Protein AF-A5V053-F1 (afdb_monomer_lite)

Foldseek 3Di:
DDDDDDDDDDDDDDDDDDDDDDPVPVVVVVVVVVVVVVLVVVLVLLLQLLVQVLVDAAADPPCLVVQVVVCCVVVQDPVPDDSVNVSVVVNCQSPPQQWWWKWFDDPNFTWIKTWDADPNFIKIWTAGSNNHTPHIGTDDPCVVVCPDPRIDTDGGNNVSND

Sequence (162 aa):
MIRCCIHRLCRISVLFCEPNVPEIVLAVGYGILKSEVFMNDMRSLVKRAIKSVQSGIRWRHDSAAQHLVKRKARRQLPANATLAAYEQIITTIVHDPQARVFVYWHDQRAYPTVVSVIGGEHWLVMLDESGSLESAFVIDRPERYLMRPQFQETGVLEEILR

Radius of gyration: 25.63 Å; chains: 1; bounding box: 70×39×76 Å

pLDDT: mean 83.93, std 22.9, range [30.47, 98.75]

Structure (mmCIF, N/CA/C/O backbone):
data_AF-A5V053-F1
#
_entry.id   AF-A5V053-F1
#
loop_
_atom_site.group_PDB
_atom_site.id
_atom_site.type_symbol
_atom_site.label_atom_id
_atom_site.label_alt_id
_atom_site.label_comp_id
_atom_site.label_asym_id
_atom_site.label_entity_id
_atom_site.label_seq_id
_atom_site.pdbx_PDB_ins_code
_atom_site.Cartn_x
_atom_site.Cartn_y
_atom_site.Cartn_z
_atom_site.occupancy
_atom_site.B_iso_or_equiv
_atom_site.auth_seq_id
_atom_site.auth_comp_id
_atom_site.auth_asym_id
_atom_site.auth_atom_id
_atom_site.pdbx_PDB_model_num
ATOM 1 N N . MET A 1 1 ? 57.819 -26.870 46.557 1.00 40.97 1 MET A N 1
ATOM 2 C CA . MET A 1 1 ? 56.852 -26.260 45.615 1.00 40.97 1 MET A CA 1
ATOM 3 C C . MET A 1 1 ? 55.469 -26.498 46.220 1.00 40.97 1 MET A C 1
ATOM 5 O O . MET A 1 1 ? 55.212 -27.633 46.580 1.00 40.97 1 MET A O 1
ATOM 9 N N . ILE A 1 2 ? 54.681 -25.497 46.638 1.00 33.28 2 ILE A N 1
ATOM 10 C CA . ILE A 1 2 ? 54.158 -24.331 45.886 1.00 33.28 2 ILE A CA 1
ATOM 11 C C . ILE A 1 2 ? 53.224 -24.851 44.772 1.00 33.28 2 ILE A C 1
ATOM 13 O O . ILE A 1 2 ? 53.730 -25.489 43.860 1.00 33.28 2 ILE A O 1
ATOM 17 N N . ARG A 1 3 ? 51.893 -24.648 44.805 1.00 30.47 3 ARG A N 1
ATOM 18 C CA . ARG A 1 3 ? 51.076 -23.729 45.639 1.00 30.47 3 ARG A CA 1
ATOM 19 C C . ARG A 1 3 ? 49.681 -24.302 45.963 1.00 30.47 3 ARG A C 1
ATOM 21 O O . ARG A 1 3 ? 49.148 -25.083 45.188 1.00 30.47 3 ARG A O 1
ATOM 28 N N . CYS A 1 4 ? 49.077 -23.839 47.060 1.00 35.06 4 CYS A N 1
ATOM 29 C CA . CYS A 1 4 ? 47.657 -24.012 47.394 1.00 35.06 4 CYS A CA 1
ATOM 30 C C . CYS A 1 4 ? 47.108 -22.694 47.985 1.00 35.06 4 CYS A C 1
ATOM 32 O O . CYS A 1 4 ? 47.826 -22.060 48.753 1.00 35.06 4 CYS A O 1
ATOM 34 N N . CYS A 1 5 ? 45.899 -22.293 47.565 1.00 33.78 5 CYS A N 1
ATOM 35 C CA . CYS A 1 5 ? 44.971 -21.239 48.047 1.00 33.78 5 CYS A CA 1
ATOM 36 C C . CYS A 1 5 ? 43.794 -21.253 47.035 1.00 33.78 5 CYS A C 1
ATOM 38 O O . CYS A 1 5 ? 44.079 -21.279 45.842 1.00 33.78 5 CYS A O 1
ATOM 40 N N . ILE A 1 6 ? 42.487 -21.334 47.330 1.00 40.12 6 ILE A N 1
ATOM 41 C CA . ILE A 1 6 ? 41.628 -21.046 48.505 1.00 40.12 6 ILE A CA 1
ATOM 42 C C . ILE A 1 6 ? 41.378 -19.540 48.767 1.00 40.12 6 ILE A C 1
ATOM 44 O O . ILE A 1 6 ? 42.328 -18.766 48.814 1.00 40.12 6 ILE A O 1
ATOM 48 N N . HIS A 1 7 ? 40.103 -19.202 49.068 1.00 36.84 7 HIS A N 1
ATOM 49 C CA . HIS A 1 7 ? 39.568 -17.953 49.671 1.00 36.84 7 HIS A CA 1
ATOM 50 C C . HIS A 1 7 ? 39.496 -16.696 48.766 1.00 36.84 7 HIS A C 1
ATOM 52 O O . HIS A 1 7 ? 40.341 -16.527 47.900 1.00 36.84 7 HIS A O 1
ATOM 58 N N . ARG A 1 8 ? 38.531 -15.754 48.878 1.00 39.41 8 ARG A N 1
ATOM 59 C CA . ARG A 1 8 ? 37.335 -15.469 49.745 1.00 39.41 8 ARG A CA 1
ATOM 60 C C . ARG A 1 8 ? 36.176 -14.977 48.824 1.00 39.41 8 ARG A C 1
ATOM 62 O O . ARG A 1 8 ? 36.499 -14.573 47.717 1.00 39.41 8 ARG A O 1
ATOM 69 N N . LEU A 1 9 ? 34.872 -14.852 49.136 1.00 41.66 9 LEU A N 1
ATOM 70 C CA . LEU A 1 9 ? 33.868 -15.244 50.173 1.00 41.66 9 LEU A CA 1
ATOM 71 C C . LEU A 1 9 ? 32.455 -15.010 49.503 1.00 41.66 9 LEU A C 1
ATOM 73 O O . LEU A 1 9 ? 32.437 -14.753 48.306 1.00 41.66 9 LEU A O 1
ATOM 77 N N . CYS A 1 10 ? 31.242 -15.069 50.088 1.00 30.98 10 CYS A N 1
ATOM 78 C CA . CYS A 1 10 ? 30.751 -15.211 51.471 1.00 30.98 10 CYS A CA 1
ATOM 79 C C . CYS A 1 10 ? 29.415 -15.995 51.545 1.00 30.98 10 CYS A C 1
ATOM 81 O O . CYS A 1 10 ? 28.744 -16.195 50.537 1.00 30.98 10 CYS A O 1
ATOM 83 N N . ARG A 1 11 ? 29.006 -16.393 52.759 1.00 39.00 11 ARG A N 1
ATOM 84 C CA . ARG A 1 11 ? 27.678 -16.959 53.073 1.00 39.00 11 ARG A CA 1
ATOM 85 C C . ARG A 1 11 ? 26.614 -15.856 53.199 1.00 39.00 11 ARG A C 1
ATOM 87 O O . ARG A 1 11 ? 26.932 -14.784 53.698 1.00 39.00 11 ARG A O 1
ATOM 94 N N . ILE A 1 12 ? 25.348 -16.212 52.978 1.00 39.66 12 ILE A N 1
ATOM 95 C CA . ILE A 1 12 ? 24.360 -16.374 54.066 1.00 39.66 12 ILE A CA 1
ATOM 96 C C . ILE A 1 12 ? 23.346 -17.438 53.628 1.00 39.66 12 ILE A C 1
ATOM 98 O O . ILE A 1 12 ? 22.865 -17.420 52.500 1.00 39.66 12 ILE A O 1
ATOM 102 N N . SER A 1 13 ? 23.046 -18.377 54.523 1.00 37.69 13 SER A N 1
ATOM 103 C CA . SER A 1 13 ? 21.944 -19.326 54.366 1.00 37.69 13 SER A CA 1
ATOM 104 C C . SER A 1 13 ? 20.833 -18.891 55.309 1.00 37.69 13 SER A C 1
ATOM 106 O O . SER A 1 13 ? 21.083 -18.759 56.506 1.00 37.69 13 SER A O 1
ATOM 108 N N . VAL A 1 14 ? 19.621 -18.708 54.793 1.00 39.31 14 VAL A N 1
ATOM 109 C CA . VAL A 1 14 ? 18.413 -18.631 55.619 1.00 39.31 14 VAL A CA 1
ATOM 110 C C . VAL A 1 14 ? 17.533 -19.803 55.222 1.00 39.31 14 VAL A C 1
ATOM 112 O O . VAL A 1 14 ? 16.914 -19.799 54.163 1.00 39.31 14 VAL A O 1
ATOM 115 N N . LEU A 1 15 ? 17.517 -20.826 56.074 1.00 41.16 15 LEU A N 1
ATOM 116 C CA . LEU A 1 15 ? 16.462 -21.829 56.063 1.00 41.16 15 LEU A CA 1
ATOM 117 C C . LEU A 1 15 ? 15.185 -21.146 56.551 1.00 41.16 15 LEU A C 1
ATOM 119 O O . LEU A 1 15 ? 15.121 -20.719 57.702 1.00 41.16 15 LEU A O 1
ATOM 123 N N . PHE A 1 16 ? 14.179 -21.074 55.690 1.00 35.19 16 PHE A N 1
ATOM 124 C CA . PHE A 1 16 ? 12.788 -20.946 56.104 1.00 35.19 16 PHE A CA 1
ATOM 125 C C . PHE A 1 16 ? 11.982 -22.035 55.403 1.00 35.19 16 PHE A C 1
ATOM 127 O O . PHE A 1 16 ? 12.317 -22.437 54.289 1.00 35.19 16 PHE A O 1
ATOM 134 N N . CYS A 1 17 ? 10.992 -22.575 56.108 1.00 31.34 17 CYS A N 1
ATOM 135 C CA . CYS A 1 17 ? 10.284 -23.773 55.678 1.00 31.34 17 CYS A CA 1
ATOM 136 C C . CYS A 1 17 ? 9.481 -23.541 54.394 1.00 31.34 17 CYS A C 1
ATOM 138 O O . CYS A 1 17 ? 8.927 -22.463 54.178 1.00 31.34 17 CYS A O 1
ATOM 140 N N . GLU A 1 18 ? 9.346 -24.601 53.600 1.00 44.94 18 GLU A N 1
ATOM 141 C CA . GLU A 1 18 ? 8.300 -24.691 52.584 1.00 44.94 18 GLU A CA 1
ATOM 142 C C . GLU A 1 18 ? 6.904 -24.509 53.222 1.00 44.94 18 GLU A C 1
ATOM 144 O O . GLU A 1 18 ? 6.707 -24.807 54.406 1.00 44.94 18 GLU A O 1
ATOM 149 N N . PRO A 1 19 ? 5.919 -24.052 52.433 1.00 45.78 19 PRO A N 1
ATOM 150 C CA . PRO A 1 19 ? 5.142 -25.051 51.703 1.00 45.78 19 PRO A CA 1
ATOM 151 C C . PRO A 1 19 ? 5.090 -24.802 50.190 1.00 45.78 19 PRO A C 1
ATOM 153 O O . PRO A 1 19 ? 4.474 -23.846 49.732 1.00 45.78 19 PRO A O 1
ATOM 156 N N . ASN A 1 20 ? 5.690 -25.726 49.434 1.00 52.94 20 ASN A N 1
ATOM 157 C CA . ASN A 1 20 ? 5.221 -26.262 48.152 1.00 52.94 20 ASN A CA 1
ATOM 158 C C . ASN A 1 20 ? 4.199 -25.394 47.375 1.00 52.94 20 ASN A C 1
ATOM 160 O O . ASN A 1 20 ? 2.995 -25.664 47.386 1.00 52.94 20 ASN A O 1
ATOM 164 N N . VAL A 1 21 ? 4.694 -24.371 46.669 1.00 50.72 21 VAL A N 1
ATOM 165 C CA . VAL A 1 21 ? 3.944 -23.643 45.632 1.00 50.72 21 VAL A CA 1
ATOM 166 C C . VAL A 1 21 ? 4.510 -24.060 44.270 1.00 50.72 21 VAL A C 1
ATOM 168 O O . VAL A 1 21 ? 5.719 -23.931 44.071 1.00 50.72 21 VAL A O 1
ATOM 171 N N . PRO A 1 22 ? 3.697 -24.550 43.315 1.00 41.69 22 PRO A N 1
ATOM 172 C CA . PRO A 1 22 ? 4.212 -25.029 42.037 1.00 41.69 22 PRO A CA 1
ATOM 173 C C . PRO A 1 22 ? 4.773 -23.880 41.185 1.00 41.69 22 PRO A C 1
ATOM 175 O O . PRO A 1 22 ? 4.051 -22.972 40.771 1.00 41.69 22 PRO A O 1
ATOM 178 N N . GLU A 1 23 ? 6.062 -23.979 40.855 1.00 42.78 23 GLU A N 1
ATOM 179 C CA . GLU A 1 23 ? 6.871 -22.981 40.125 1.00 42.78 23 GLU A CA 1
ATOM 180 C C . GLU A 1 23 ? 6.320 -22.618 38.721 1.00 42.78 23 GLU A C 1
ATOM 182 O O . GLU A 1 23 ? 6.652 -21.588 38.137 1.00 42.78 23 GLU A O 1
ATOM 187 N N . ILE A 1 24 ? 5.394 -23.434 38.208 1.00 44.03 24 ILE A N 1
ATOM 188 C CA . ILE A 1 24 ? 4.729 -23.313 36.903 1.00 44.03 24 ILE A CA 1
ATOM 189 C C . ILE A 1 24 ? 3.929 -22.002 36.752 1.00 44.03 24 ILE A C 1
ATOM 191 O O . ILE A 1 24 ? 3.843 -21.460 35.649 1.00 44.03 24 ILE A O 1
ATOM 195 N N . VAL A 1 25 ? 3.348 -21.461 37.832 1.00 40.78 25 VAL A N 1
ATOM 196 C CA . VAL A 1 25 ? 2.384 -20.340 37.740 1.00 40.78 25 VAL A CA 1
ATOM 197 C C . VAL A 1 25 ? 3.044 -19.017 37.315 1.00 40.78 25 VAL A C 1
ATOM 199 O O . VAL A 1 25 ? 2.441 -18.230 36.581 1.00 40.78 25 VAL A O 1
ATOM 202 N N . LEU A 1 26 ? 4.297 -18.773 37.714 1.00 41.06 26 LEU A N 1
ATOM 203 C CA . LEU A 1 26 ? 5.001 -17.514 37.426 1.00 41.06 26 LEU A CA 1
ATOM 204 C C . LEU A 1 26 ? 5.418 -17.376 35.953 1.00 41.06 26 LEU A C 1
ATOM 206 O O . LEU A 1 26 ? 5.351 -16.277 35.399 1.00 41.06 26 LEU A O 1
ATOM 210 N N . ALA A 1 27 ? 5.790 -18.477 35.295 1.00 40.59 27 ALA A N 1
ATOM 211 C CA . ALA A 1 27 ? 6.189 -18.463 33.887 1.00 40.59 27 ALA A CA 1
ATOM 212 C C . ALA A 1 27 ? 5.020 -18.095 32.952 1.00 40.59 27 ALA A C 1
ATOM 214 O O . ALA A 1 27 ? 5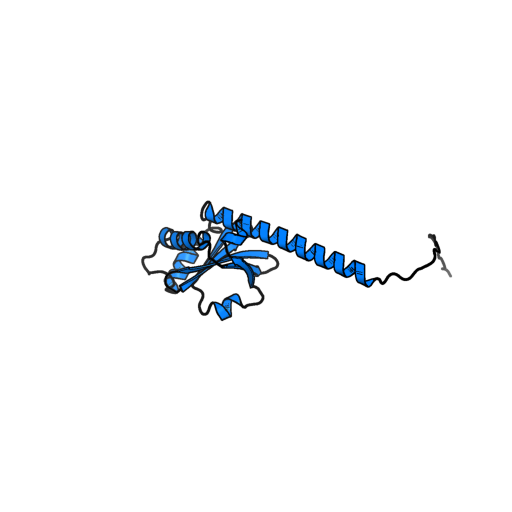.201 -17.338 31.996 1.00 40.59 27 ALA A O 1
ATOM 215 N N . VAL A 1 28 ? 3.811 -18.585 33.256 1.00 45.53 28 VAL A N 1
ATOM 216 C CA . VAL A 1 28 ? 2.601 -18.335 32.455 1.00 45.53 28 VAL A CA 1
ATOM 217 C C . VAL A 1 28 ? 2.222 -16.851 32.482 1.00 45.53 28 VAL A C 1
ATOM 219 O O . VAL A 1 28 ? 2.038 -16.249 31.424 1.00 45.53 28 VAL A O 1
ATOM 222 N N . GLY A 1 29 ? 2.190 -16.227 33.666 1.00 40.41 29 GLY A N 1
ATOM 223 C CA . GLY A 1 29 ? 1.889 -14.796 33.795 1.00 40.41 29 GLY A CA 1
ATOM 224 C C . GLY A 1 29 ? 2.897 -13.901 33.063 1.00 40.41 29 GLY A C 1
ATOM 225 O O . GLY A 1 29 ? 2.506 -12.988 32.335 1.00 40.41 29 GLY A O 1
ATOM 226 N N . TYR A 1 30 ? 4.197 -14.194 33.188 1.00 42.59 30 TYR A N 1
ATOM 227 C CA . TYR A 1 30 ? 5.255 -13.393 32.556 1.00 42.59 30 TYR A CA 1
ATOM 228 C C . TYR A 1 30 ? 5.304 -13.546 31.024 1.00 42.59 30 TYR A C 1
ATOM 230 O O . TYR A 1 30 ? 5.716 -12.618 30.324 1.00 42.59 30 TYR A O 1
ATOM 238 N N . GLY A 1 31 ? 4.878 -14.698 30.492 1.00 42.41 31 GLY A N 1
ATOM 239 C CA . GLY A 1 31 ? 4.728 -14.929 29.053 1.00 42.41 31 GLY A CA 1
ATOM 240 C C . GLY A 1 31 ? 3.531 -14.185 28.456 1.00 42.41 31 GLY A C 1
ATOM 241 O O . GLY A 1 31 ? 3.684 -13.475 27.460 1.00 42.41 31 GLY A O 1
ATOM 242 N N . ILE A 1 32 ? 2.358 -14.291 29.093 1.00 52.34 32 ILE A N 1
ATOM 243 C CA . ILE A 1 32 ? 1.119 -13.652 28.622 1.00 52.34 32 ILE A CA 1
ATOM 244 C C . ILE A 1 32 ? 1.273 -12.125 28.592 1.00 52.34 32 ILE A C 1
ATOM 246 O O . ILE A 1 32 ? 1.066 -11.521 27.538 1.00 52.34 32 ILE A O 1
ATOM 250 N N . LEU A 1 33 ? 1.737 -11.510 29.687 1.00 51.34 33 LEU A N 1
ATOM 251 C CA . LEU A 1 33 ? 1.913 -10.052 29.767 1.00 51.34 33 LEU A CA 1
ATOM 252 C C . LEU A 1 33 ? 2.876 -9.506 28.698 1.00 51.34 33 LEU A C 1
ATOM 254 O O . LEU A 1 33 ? 2.619 -8.450 28.122 1.00 51.34 33 LEU A O 1
ATOM 258 N N . LYS A 1 34 ? 3.954 -10.233 28.368 1.00 54.16 34 LYS A N 1
ATOM 259 C CA . LYS A 1 34 ? 4.851 -9.847 27.264 1.00 54.16 34 LYS A CA 1
ATOM 260 C C . LYS A 1 34 ? 4.161 -9.895 25.902 1.00 54.16 34 LYS A C 1
ATOM 262 O O . LYS A 1 34 ? 4.405 -9.013 25.084 1.00 54.16 34 LYS A O 1
ATOM 267 N N . SER A 1 35 ? 3.313 -10.897 25.660 1.00 61.97 35 SER A N 1
ATOM 268 C CA . SER A 1 35 ? 2.577 -11.014 24.396 1.00 61.97 35 SER A CA 1
ATOM 269 C C . SER A 1 35 ? 1.557 -9.883 24.213 1.00 61.97 35 SER A C 1
ATOM 271 O O . SER A 1 35 ? 1.472 -9.306 23.132 1.00 61.97 35 SER A O 1
ATOM 273 N N . GLU A 1 36 ? 0.853 -9.495 25.278 1.00 62.34 36 GLU A N 1
ATOM 274 C CA . GLU A 1 36 ? -0.174 -8.451 25.233 1.00 62.34 36 GLU A CA 1
ATOM 275 C C . GLU A 1 36 ? 0.426 -7.044 25.077 1.00 62.34 36 GLU A C 1
ATOM 277 O O . GLU A 1 36 ? -0.037 -6.265 24.243 1.00 62.34 36 GLU A O 1
ATOM 282 N N . VAL A 1 37 ? 1.505 -6.727 25.806 1.00 67.62 37 VAL A N 1
ATOM 283 C CA . VAL A 1 37 ? 2.228 -5.451 25.644 1.00 67.62 37 VAL A CA 1
ATOM 284 C C . VAL A 1 37 ? 2.793 -5.325 24.225 1.00 67.62 37 VAL A C 1
ATOM 286 O O . VAL A 1 37 ? 2.531 -4.327 23.556 1.00 67.62 37 VAL A O 1
ATOM 289 N N . PHE A 1 38 ? 3.464 -6.364 23.714 1.00 75.00 38 PHE A N 1
ATOM 290 C CA . PHE A 1 38 ? 4.012 -6.369 22.353 1.00 75.00 38 PHE A CA 1
ATOM 291 C C . PHE A 1 38 ? 2.929 -6.189 21.274 1.00 75.00 38 PHE A C 1
ATOM 293 O O . PHE A 1 38 ? 3.125 -5.445 20.313 1.00 75.00 38 PHE A O 1
ATOM 300 N N . MET A 1 39 ? 1.759 -6.817 21.439 1.00 73.25 39 MET A N 1
ATOM 301 C CA . MET A 1 39 ? 0.626 -6.644 20.521 1.00 73.25 39 MET A CA 1
ATOM 302 C C . MET A 1 39 ? 0.028 -5.229 20.576 1.00 73.25 39 MET A C 1
ATOM 304 O O . MET A 1 39 ? -0.355 -4.691 19.535 1.00 73.25 39 MET A O 1
ATOM 308 N N . ASN A 1 40 ? -0.014 -4.592 21.750 1.00 79.88 40 ASN A N 1
ATOM 309 C CA . ASN A 1 40 ? -0.472 -3.207 21.899 1.00 79.88 40 ASN A CA 1
ATOM 310 C C . ASN A 1 40 ? 0.519 -2.192 21.300 1.00 79.88 40 ASN A C 1
ATOM 312 O O . ASN A 1 40 ? 0.096 -1.257 20.608 1.00 79.88 40 ASN A O 1
ATOM 316 N N . ASP A 1 41 ? 1.825 -2.405 21.473 1.00 86.94 41 ASP A N 1
ATOM 317 C CA . ASP A 1 41 ? 2.871 -1.619 20.807 1.00 86.94 41 ASP A CA 1
ATOM 318 C C . ASP A 1 41 ? 2.791 -1.769 19.280 1.00 86.94 41 ASP A C 1
ATOM 320 O O . ASP A 1 41 ? 2.833 -0.772 18.550 1.00 86.94 41 ASP A O 1
ATOM 324 N N . MET A 1 42 ? 2.584 -2.996 18.789 1.00 90.50 42 MET A N 1
ATOM 325 C CA . MET A 1 42 ? 2.441 -3.289 17.362 1.00 90.50 42 MET A CA 1
ATOM 326 C C . MET A 1 42 ? 1.182 -2.655 16.757 1.00 90.50 42 MET A C 1
ATOM 328 O O . MET A 1 42 ? 1.267 -1.980 15.730 1.00 90.50 42 MET A O 1
ATOM 332 N N . ARG A 1 43 ? 0.018 -2.779 17.412 1.00 93.06 43 ARG A N 1
ATOM 333 C CA . ARG A 1 43 ? -1.219 -2.097 16.983 1.00 93.06 43 ARG A CA 1
ATOM 334 C C . ARG A 1 43 ? -1.020 -0.582 16.940 1.00 93.06 43 ARG A C 1
ATOM 336 O O . ARG A 1 43 ? -1.471 0.068 15.999 1.00 93.06 43 ARG A O 1
ATOM 343 N N . SER A 1 44 ? -0.294 -0.026 17.909 1.00 94.69 44 SER A N 1
ATOM 344 C CA . SER A 1 44 ? 0.037 1.401 17.959 1.00 94.69 44 SER A CA 1
ATOM 345 C C . SER A 1 44 ? 0.987 1.830 16.834 1.00 94.69 44 SER A C 1
ATOM 347 O O . SER A 1 44 ? 0.797 2.902 16.261 1.00 94.69 44 SER A O 1
ATOM 349 N N . LEU A 1 45 ? 1.975 1.005 16.473 1.00 95.31 45 LEU A N 1
ATOM 350 C CA . LEU A 1 45 ? 2.866 1.220 15.325 1.00 95.31 45 LEU A CA 1
ATOM 351 C C . LEU A 1 45 ? 2.074 1.226 14.013 1.00 95.31 45 LEU A C 1
ATOM 353 O O . LEU A 1 45 ? 2.120 2.215 13.279 1.00 95.31 45 LEU A O 1
ATOM 357 N N . VAL A 1 46 ? 1.284 0.180 13.762 1.00 97.50 46 VAL A N 1
ATOM 358 C CA . VAL A 1 46 ? 0.432 0.050 12.569 1.00 97.50 46 VAL A CA 1
ATOM 359 C C . VAL A 1 46 ? -0.529 1.241 12.451 1.00 97.50 46 VAL A C 1
ATOM 361 O O . VAL A 1 46 ? -0.600 1.879 11.400 1.00 97.50 46 VAL A O 1
ATOM 364 N N . LYS A 1 47 ? -1.204 1.617 13.546 1.00 97.69 47 LYS A N 1
ATOM 365 C CA . LYS A 1 47 ? -2.130 2.761 13.602 1.00 97.69 47 LYS A CA 1
ATOM 366 C C . LYS A 1 47 ? -1.443 4.102 13.302 1.00 97.69 47 LYS A C 1
ATOM 368 O O . LYS A 1 47 ? -2.050 4.949 12.648 1.00 97.69 47 LYS A O 1
ATOM 373 N N . ARG A 1 48 ? -0.187 4.305 13.730 1.00 97.75 48 ARG A N 1
ATOM 374 C CA . ARG A 1 48 ? 0.610 5.502 13.384 1.00 97.75 48 ARG A CA 1
ATOM 375 C C . ARG A 1 48 ? 1.019 5.514 11.910 1.00 97.75 48 ARG A C 1
ATOM 377 O O . ARG A 1 48 ? 0.807 6.525 11.247 1.00 97.75 48 ARG A O 1
ATOM 384 N N . ALA A 1 49 ? 1.560 4.409 11.396 1.00 98.31 49 ALA A N 1
ATOM 385 C CA . ALA A 1 49 ? 2.011 4.308 10.007 1.00 98.31 49 ALA A CA 1
ATOM 386 C C . ALA A 1 49 ? 0.856 4.541 9.015 1.00 98.31 49 ALA A C 1
ATOM 388 O O . ALA A 1 49 ? 0.980 5.346 8.092 1.00 98.31 49 ALA A O 1
ATOM 389 N N . ILE A 1 50 ? -0.302 3.917 9.265 1.00 98.44 50 ILE A N 1
ATOM 390 C CA . ILE A 1 50 ? -1.510 4.092 8.449 1.00 98.44 50 ILE A CA 1
ATOM 391 C C . ILE A 1 50 ? -2.007 5.544 8.500 1.00 98.44 50 ILE A C 1
ATOM 393 O O . ILE A 1 50 ? -2.203 6.150 7.448 1.00 98.44 50 ILE A O 1
ATOM 397 N N . LYS A 1 51 ? -2.136 6.154 9.690 1.00 98.31 51 LYS A N 1
ATOM 398 C CA . LYS A 1 51 ? -2.545 7.569 9.793 1.00 98.31 51 LYS A CA 1
ATOM 399 C C . LYS A 1 51 ? -1.551 8.518 9.115 1.00 98.31 51 LYS A C 1
ATOM 401 O O . LYS A 1 51 ? -1.971 9.531 8.560 1.00 98.31 51 LYS A O 1
ATOM 406 N N . SER A 1 52 ? -0.257 8.186 9.093 1.00 98.38 52 SER A N 1
ATOM 407 C CA . SER A 1 52 ? 0.724 8.986 8.358 1.00 98.38 52 SER A CA 1
ATOM 408 C C . SER A 1 52 ? 0.516 8.918 6.843 1.00 98.38 52 SER A C 1
ATOM 410 O O . SER A 1 52 ? 0.523 9.976 6.220 1.00 98.38 52 SER A O 1
ATOM 412 N N . VAL A 1 53 ? 0.310 7.740 6.238 1.00 98.25 53 VAL A N 1
ATOM 413 C CA . VAL A 1 53 ? 0.085 7.658 4.778 1.00 98.25 53 VAL A CA 1
ATOM 414 C C . VAL A 1 53 ? -1.283 8.223 4.371 1.00 98.25 53 VAL A C 1
ATOM 416 O O . VAL A 1 53 ? -1.391 8.843 3.317 1.00 98.25 53 VAL A O 1
ATOM 419 N N . GLN A 1 54 ? -2.301 8.105 5.234 1.00 98.44 54 GLN A N 1
ATOM 420 C CA . GLN A 1 54 ? -3.600 8.770 5.057 1.00 98.44 54 GLN A CA 1
ATOM 421 C C . GLN A 1 54 ? -3.465 10.300 5.008 1.00 98.44 54 GLN A C 1
ATOM 423 O O . GLN A 1 54 ? -4.114 10.947 4.191 1.00 98.44 54 GLN A O 1
ATOM 428 N N . SER A 1 55 ? -2.587 10.884 5.836 1.00 98.00 55 SER A N 1
ATOM 429 C CA . SER A 1 55 ? -2.325 12.334 5.830 1.00 98.00 55 SER A CA 1
ATOM 430 C C . SER A 1 55 ? -1.566 12.837 4.593 1.00 98.00 55 SER A C 1
ATOM 432 O O . SER A 1 55 ? -1.541 14.040 4.334 1.00 98.00 55 SER A O 1
ATOM 434 N N . GLY A 1 56 ? -0.950 11.934 3.826 1.00 97.25 56 GLY A N 1
ATOM 435 C CA . GLY A 1 56 ? -0.223 12.248 2.603 1.00 97.25 56 GLY A CA 1
ATOM 436 C C . GLY A 1 56 ? 0.733 11.126 2.208 1.00 97.25 56 GLY A C 1
ATOM 437 O O . GLY A 1 56 ? 1.520 10.638 3.023 1.00 97.25 56 GLY A O 1
ATOM 438 N N . ILE A 1 57 ? 0.702 10.735 0.934 1.00 97.25 57 ILE A N 1
ATOM 439 C CA . ILE A 1 57 ? 1.626 9.738 0.394 1.00 97.25 57 ILE A CA 1
ATOM 440 C C . ILE A 1 57 ? 3.061 10.278 0.412 1.00 97.25 57 ILE A C 1
ATOM 442 O O . ILE A 1 57 ? 3.362 11.341 -0.129 1.00 97.25 57 ILE A O 1
ATOM 446 N N . ARG A 1 58 ? 3.965 9.500 1.014 1.00 97.25 58 ARG A N 1
ATOM 447 C CA . ARG A 1 58 ? 5.414 9.720 0.987 1.00 97.25 58 ARG A CA 1
ATOM 448 C C . ARG A 1 58 ? 6.081 8.429 0.545 1.00 97.25 58 ARG A C 1
ATOM 450 O O . ARG A 1 58 ? 5.968 7.418 1.232 1.00 97.25 58 ARG A O 1
ATOM 457 N N . TRP A 1 59 ? 6.757 8.441 -0.596 1.00 97.44 59 TRP A N 1
ATOM 458 C CA . TRP A 1 59 ? 7.559 7.300 -1.033 1.00 97.44 59 TRP A CA 1
ATOM 459 C C . TRP A 1 59 ? 8.900 7.278 -0.319 1.00 97.44 59 TRP A C 1
ATOM 461 O O . TRP A 1 59 ? 9.522 8.323 -0.119 1.00 97.44 59 TRP A O 1
ATOM 471 N N . ARG A 1 60 ? 9.400 6.078 -0.019 1.00 94.56 60 ARG A N 1
ATOM 472 C CA . ARG A 1 60 ? 10.815 5.908 0.304 1.00 94.56 60 ARG A CA 1
ATOM 473 C C . ARG A 1 60 ? 11.667 6.394 -0.877 1.00 94.56 60 ARG A C 1
ATOM 475 O O . ARG A 1 60 ? 11.331 6.101 -2.026 1.00 94.56 60 ARG A O 1
ATOM 482 N N . HIS A 1 61 ? 12.735 7.134 -0.570 1.00 86.50 61 HIS A N 1
ATOM 483 C CA . HIS A 1 61 ? 13.656 7.831 -1.485 1.00 86.50 61 HIS A CA 1
ATOM 484 C C . HIS A 1 61 ? 13.655 7.306 -2.938 1.00 86.50 61 HIS A C 1
ATOM 486 O O . HIS A 1 61 ? 14.087 6.187 -3.208 1.00 86.50 61 HIS A O 1
ATOM 492 N N . ASP A 1 62 ? 13.110 8.120 -3.848 1.00 84.81 62 ASP A N 1
ATOM 493 C CA . ASP A 1 62 ? 13.042 7.962 -5.312 1.00 84.81 62 ASP A CA 1
ATOM 494 C C . ASP A 1 62 ? 12.424 6.654 -5.868 1.00 84.81 62 ASP A C 1
ATOM 496 O O . ASP A 1 62 ? 12.372 6.437 -7.083 1.00 84.81 62 ASP A O 1
ATOM 500 N N . SER A 1 63 ? 11.852 5.803 -5.009 1.00 94.81 63 SER A N 1
ATOM 501 C CA . SER A 1 63 ? 11.210 4.540 -5.409 1.00 94.81 63 SER A CA 1
ATOM 502 C C . SER A 1 63 ? 9.933 4.726 -6.241 1.00 94.81 63 SER A C 1
ATOM 504 O O . SER A 1 63 ? 9.591 3.844 -7.032 1.00 94.81 63 SER A O 1
ATOM 506 N N . ALA A 1 64 ? 9.257 5.876 -6.121 1.00 96.56 64 ALA A N 1
ATOM 507 C CA . ALA A 1 64 ? 7.971 6.185 -6.754 1.00 96.56 64 ALA A CA 1
ATOM 508 C C . ALA A 1 64 ? 7.952 5.887 -8.265 1.00 96.56 64 ALA A C 1
ATOM 510 O O . ALA A 1 64 ? 7.128 5.110 -8.760 1.00 96.56 64 ALA A O 1
ATOM 511 N N . ALA A 1 65 ? 8.911 6.461 -8.999 1.00 96.00 65 ALA A N 1
ATOM 512 C CA . ALA A 1 65 ? 9.028 6.301 -10.445 1.00 96.00 65 ALA A CA 1
ATOM 513 C C . ALA A 1 65 ? 9.404 4.861 -10.831 1.00 96.00 65 ALA A C 1
ATOM 515 O O . ALA A 1 65 ? 8.829 4.294 -11.763 1.00 96.00 65 ALA A O 1
ATOM 516 N N . GLN A 1 66 ? 10.316 4.238 -10.076 1.00 96.75 66 GLN A N 1
ATOM 517 C CA . GLN A 1 66 ? 10.724 2.847 -10.289 1.00 96.75 66 GLN A CA 1
ATOM 518 C C . GLN A 1 66 ? 9.537 1.891 -10.114 1.00 96.75 66 GLN A C 1
ATOM 520 O O . GLN A 1 66 ? 9.345 0.964 -10.904 1.00 96.75 66 GLN A O 1
ATOM 525 N N . HIS A 1 67 ? 8.701 2.135 -9.103 1.00 97.56 67 HIS A N 1
ATOM 526 C CA . HIS A 1 67 ? 7.513 1.340 -8.827 1.00 97.56 67 HIS A CA 1
ATOM 527 C C . HIS A 1 67 ? 6.437 1.554 -9.890 1.00 97.56 67 HIS A C 1
ATOM 529 O O . HIS A 1 67 ? 5.935 0.560 -10.413 1.00 97.56 67 HIS A O 1
ATOM 535 N N . LEU A 1 68 ? 6.160 2.794 -10.305 1.00 97.81 68 LEU A N 1
ATOM 536 C CA . LEU A 1 68 ? 5.254 3.083 -11.422 1.00 97.81 68 LEU A CA 1
ATOM 537 C C . LEU A 1 68 ? 5.665 2.327 -12.701 1.00 97.81 68 LEU A C 1
ATOM 539 O O . LEU A 1 68 ? 4.851 1.605 -13.279 1.00 97.81 68 LEU A O 1
ATOM 543 N N . VAL A 1 69 ? 6.937 2.419 -13.111 1.00 97.69 69 VAL A N 1
ATOM 544 C CA . VAL A 1 69 ? 7.470 1.692 -14.281 1.00 97.69 69 VAL A CA 1
ATOM 545 C C . VAL A 1 69 ? 7.301 0.177 -14.114 1.00 97.69 69 VAL A C 1
ATOM 547 O O . VAL A 1 69 ? 6.806 -0.494 -15.021 1.00 97.69 69 VAL A O 1
ATOM 550 N N . LYS A 1 70 ? 7.624 -0.366 -12.935 1.00 97.44 70 LYS A N 1
ATOM 551 C CA . LYS A 1 70 ? 7.497 -1.796 -12.602 1.00 97.44 70 LYS A CA 1
ATOM 552 C C . LYS A 1 70 ? 6.048 -2.299 -12.634 1.00 97.44 70 LYS A C 1
ATOM 554 O O . LYS A 1 70 ? 5.827 -3.428 -13.071 1.00 97.44 70 LYS A O 1
ATOM 559 N N . ARG A 1 71 ? 5.057 -1.494 -12.224 1.00 97.75 71 ARG A N 1
ATOM 560 C CA . ARG A 1 71 ? 3.627 -1.853 -12.336 1.00 97.75 71 ARG A CA 1
ATOM 561 C C . ARG A 1 71 ? 3.141 -1.831 -13.779 1.00 97.75 71 ARG A C 1
ATOM 563 O O . ARG A 1 71 ? 2.486 -2.782 -14.203 1.00 97.75 71 ARG A O 1
ATOM 570 N N . LYS A 1 72 ? 3.523 -0.810 -14.550 1.00 98.12 72 LYS A N 1
ATOM 571 C CA . LYS A 1 72 ? 3.176 -0.682 -15.975 1.00 98.12 72 LYS A CA 1
ATOM 572 C C . LYS A 1 72 ? 3.772 -1.827 -16.803 1.00 98.12 72 LYS A C 1
ATOM 574 O O . LYS A 1 72 ? 3.047 -2.487 -17.540 1.00 98.12 72 LYS A O 1
ATOM 579 N N . ALA A 1 73 ? 5.049 -2.158 -16.593 1.00 97.75 73 ALA A N 1
ATOM 580 C CA . ALA A 1 73 ? 5.710 -3.300 -17.236 1.00 97.75 73 ALA A CA 1
ATOM 581 C C . ALA A 1 73 ? 5.067 -4.658 -16.885 1.00 97.75 73 ALA A C 1
ATOM 583 O O . ALA A 1 73 ? 5.042 -5.567 -17.710 1.00 97.75 73 ALA A O 1
ATOM 584 N N . ARG A 1 74 ? 4.499 -4.795 -15.678 1.00 96.69 74 ARG A N 1
ATOM 585 C CA . ARG A 1 74 ? 3.743 -5.985 -15.246 1.00 96.69 74 ARG A CA 1
ATOM 586 C C . ARG A 1 74 ? 2.271 -5.984 -15.679 1.00 96.69 74 ARG A C 1
ATOM 588 O O . ARG A 1 74 ? 1.562 -6.923 -15.338 1.00 96.69 74 ARG A O 1
ATOM 595 N N . ARG A 1 75 ? 1.809 -4.961 -16.411 1.00 96.56 75 ARG A N 1
ATOM 596 C CA . ARG A 1 75 ? 0.395 -4.729 -16.776 1.00 96.56 75 ARG A CA 1
ATOM 597 C C . ARG A 1 75 ? -0.552 -4.580 -15.571 1.00 96.56 75 ARG A C 1
ATOM 599 O O . ARG A 1 75 ? -1.760 -4.668 -15.731 1.00 96.56 75 ARG A O 1
ATOM 606 N N . GLN A 1 76 ? -0.007 -4.286 -14.386 1.00 95.94 76 GLN A N 1
ATOM 607 C CA . GLN A 1 76 ? -0.770 -3.948 -13.172 1.00 95.94 76 GLN A CA 1
ATOM 608 C C . GLN A 1 76 ? -1.281 -2.494 -13.198 1.00 95.94 76 GLN A C 1
ATOM 610 O O . GLN A 1 76 ? -2.066 -2.097 -12.346 1.00 95.94 76 GLN A O 1
ATOM 615 N N . LEU A 1 77 ? -0.822 -1.695 -14.167 1.00 97.12 77 LEU A N 1
ATOM 616 C CA . LEU A 1 77 ? -1.337 -0.369 -14.506 1.00 97.12 77 LEU A CA 1
ATOM 617 C C . LEU A 1 77 ? -1.322 -0.182 -16.036 1.00 97.12 77 LEU A C 1
ATOM 619 O O . LEU A 1 77 ? -0.439 -0.742 -16.696 1.00 97.12 77 LEU A O 1
ATOM 623 N N . PRO A 1 78 ? -2.221 0.646 -16.604 1.00 96.69 78 PRO A N 1
ATOM 624 C CA . PRO A 1 78 ? -2.190 1.034 -18.015 1.00 96.69 78 PRO A CA 1
ATOM 625 C C . PRO A 1 78 ? -0.852 1.636 -18.476 1.00 96.69 78 PRO A C 1
ATOM 627 O O . PRO A 1 78 ? -0.164 2.333 -17.728 1.00 96.69 78 PRO A O 1
ATOM 630 N N . ALA A 1 79 ? -0.497 1.448 -19.751 1.00 97.12 79 ALA A N 1
ATOM 631 C CA . ALA A 1 79 ? 0.756 1.964 -20.322 1.00 97.12 79 ALA A CA 1
ATOM 632 C C . ALA A 1 79 ? 0.864 3.507 -20.296 1.00 97.12 79 ALA A C 1
ATOM 634 O O . ALA A 1 79 ? 1.966 4.053 -20.224 1.00 97.12 79 ALA A O 1
ATOM 635 N N . ASN A 1 80 ? -0.265 4.218 -20.262 1.00 97.62 80 ASN A N 1
ATOM 636 C CA . ASN A 1 80 ? -0.355 5.672 -20.099 1.00 97.62 80 ASN A CA 1
ATOM 637 C C . ASN A 1 80 ? -0.509 6.138 -18.633 1.00 97.62 80 ASN A C 1
ATOM 639 O O . ASN A 1 80 ? -0.571 7.340 -18.398 1.00 97.62 80 ASN A O 1
ATOM 643 N N . ALA A 1 81 ? -0.541 5.235 -17.642 1.00 97.94 81 ALA A N 1
ATOM 644 C CA . ALA A 1 81 ? -0.740 5.607 -16.238 1.00 97.94 81 ALA A CA 1
ATOM 645 C C . ALA A 1 81 ? 0.356 6.553 -15.710 1.00 97.94 81 ALA A C 1
ATOM 647 O O . ALA A 1 81 ? 1.547 6.369 -15.997 1.00 97.94 81 ALA A O 1
ATOM 648 N N . THR A 1 82 ? -0.063 7.543 -14.924 1.00 98.31 82 THR A N 1
ATOM 649 C CA . THR A 1 82 ? 0.780 8.553 -14.265 1.00 98.31 82 THR A CA 1
ATOM 650 C C . THR A 1 82 ? 1.045 8.172 -12.806 1.00 98.31 82 THR A C 1
ATOM 652 O O . THR A 1 82 ? 0.393 7.275 -12.267 1.00 98.31 82 THR A O 1
ATOM 655 N N . LEU A 1 83 ? 1.979 8.868 -12.145 1.00 97.94 83 LEU A N 1
ATOM 656 C CA . LEU A 1 83 ? 2.220 8.672 -10.712 1.00 97.94 83 LEU A CA 1
ATOM 657 C C . LEU A 1 83 ? 0.973 9.034 -9.886 1.00 97.94 83 LEU A C 1
ATOM 659 O O . LEU A 1 83 ? 0.512 8.201 -9.119 1.00 97.94 83 LEU A O 1
ATOM 663 N N . ALA A 1 84 ? 0.348 10.187 -10.147 1.00 98.19 84 ALA A N 1
ATOM 664 C CA . ALA A 1 84 ? -0.869 10.611 -9.450 1.00 98.19 84 ALA A CA 1
ATOM 665 C C . ALA A 1 84 ? -2.038 9.610 -9.586 1.00 98.19 84 ALA A C 1
ATOM 667 O O . ALA A 1 84 ? -2.761 9.373 -8.625 1.00 98.19 84 ALA A O 1
ATOM 668 N N . ALA A 1 85 ? -2.211 8.964 -10.748 1.00 97.75 85 ALA A N 1
ATOM 669 C CA . ALA A 1 85 ? -3.246 7.937 -10.925 1.00 97.75 85 ALA A CA 1
ATOM 670 C C . ALA A 1 85 ? -2.957 6.655 -10.115 1.00 97.75 85 ALA A C 1
ATOM 672 O O . ALA A 1 85 ? -3.875 6.012 -9.612 1.00 97.75 85 ALA A O 1
ATOM 673 N N . TYR A 1 86 ? -1.681 6.292 -9.967 1.00 98.06 86 TYR A N 1
ATOM 674 C CA . TYR A 1 86 ? -1.236 5.176 -9.127 1.00 98.06 86 TYR A CA 1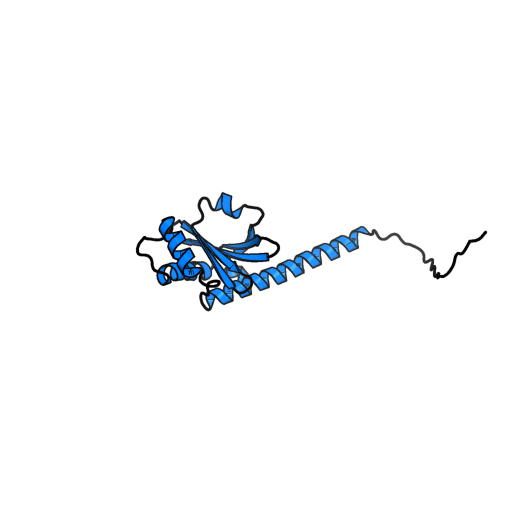
ATOM 675 C C . TYR A 1 86 ? -1.356 5.509 -7.630 1.00 98.06 86 TYR A C 1
ATOM 677 O O . TYR A 1 86 ? -1.837 4.693 -6.848 1.00 98.06 86 TYR A O 1
ATOM 685 N N . GLU A 1 87 ? -1.008 6.731 -7.236 1.00 98.38 87 GLU A N 1
ATOM 686 C CA . GLU A 1 87 ? -1.162 7.244 -5.871 1.00 98.38 87 GLU A CA 1
ATOM 687 C C . GLU A 1 87 ? -2.629 7.412 -5.466 1.00 98.38 87 GLU A C 1
ATOM 689 O O . GLU A 1 87 ? -2.964 7.193 -4.304 1.00 98.38 87 GLU A O 1
ATOM 694 N N . GLN A 1 88 ? -3.531 7.695 -6.411 1.00 98.25 88 GLN A N 1
ATOM 695 C CA . GLN A 1 88 ? -4.971 7.682 -6.153 1.00 98.25 88 GLN A CA 1
ATOM 696 C C . GLN A 1 88 ? -5.473 6.273 -5.796 1.00 98.25 88 GLN A C 1
ATOM 698 O O . GLN A 1 88 ? -6.266 6.137 -4.868 1.00 98.25 88 GLN A O 1
ATOM 703 N N . ILE A 1 89 ? -4.979 5.220 -6.463 1.00 98.19 89 ILE A N 1
ATOM 704 C CA . ILE A 1 89 ? -5.299 3.822 -6.115 1.00 98.19 89 ILE A CA 1
ATOM 705 C C . ILE A 1 89 ? -4.801 3.503 -4.697 1.00 98.19 89 ILE A C 1
ATOM 707 O O . ILE A 1 89 ? -5.547 2.951 -3.892 1.00 98.19 89 ILE A O 1
ATOM 711 N N . ILE A 1 90 ? -3.571 3.905 -4.361 1.00 98.56 90 ILE A N 1
ATOM 712 C CA . ILE A 1 90 ? -2.997 3.727 -3.016 1.00 98.56 90 ILE A CA 1
ATOM 713 C C . ILE A 1 90 ? -3.825 4.477 -1.966 1.00 98.56 90 ILE A C 1
ATOM 715 O O . ILE A 1 90 ? -4.183 3.891 -0.947 1.00 98.56 90 ILE A O 1
ATOM 719 N N . THR A 1 91 ? -4.188 5.732 -2.241 1.00 98.56 91 THR A N 1
ATOM 720 C CA . THR A 1 91 ? -5.061 6.559 -1.394 1.00 98.56 91 THR A CA 1
ATOM 721 C C . THR A 1 91 ? -6.404 5.877 -1.144 1.00 98.56 91 THR A C 1
ATOM 723 O O . THR A 1 91 ? -6.852 5.853 -0.002 1.00 98.56 91 THR A O 1
ATOM 726 N N . THR A 1 92 ? -7.025 5.279 -2.166 1.00 98.44 92 THR A N 1
ATOM 727 C CA . THR A 1 92 ? -8.273 4.516 -2.009 1.00 98.44 92 THR A CA 1
ATOM 728 C C . THR A 1 92 ? -8.085 3.295 -1.102 1.00 98.44 92 THR A C 1
ATOM 730 O O . THR A 1 92 ? -8.890 3.098 -0.199 1.00 98.44 92 THR A O 1
ATOM 733 N N . ILE A 1 93 ? -7.006 2.518 -1.266 1.00 98.56 93 ILE A N 1
ATOM 734 C CA . ILE A 1 93 ? -6.734 1.324 -0.440 1.00 98.56 93 ILE A CA 1
ATOM 735 C C . ILE A 1 93 ? -6.530 1.691 1.034 1.00 98.56 93 ILE A C 1
ATOM 737 O O . ILE A 1 93 ? -7.087 1.037 1.910 1.00 98.56 93 ILE A O 1
ATOM 741 N N . VAL A 1 94 ? -5.754 2.740 1.329 1.00 98.50 94 VAL A N 1
ATOM 742 C CA . VAL A 1 94 ? -5.453 3.134 2.721 1.00 98.50 94 VAL A CA 1
ATOM 743 C C . VAL A 1 94 ? -6.582 3.919 3.400 1.00 98.50 94 VAL A C 1
ATOM 745 O O . VAL A 1 94 ? -6.431 4.291 4.561 1.00 98.50 94 VAL A O 1
ATOM 748 N N . HIS A 1 95 ? -7.704 4.160 2.716 1.00 98.56 95 HIS A N 1
ATOM 749 C CA . HIS A 1 95 ? -8.919 4.765 3.282 1.00 98.56 95 HIS A CA 1
ATOM 750 C C . HIS A 1 95 ? -10.1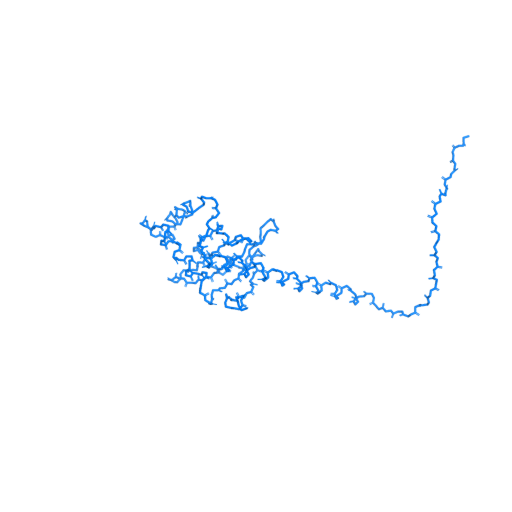54 3.848 3.230 1.00 98.56 95 HIS A C 1
ATOM 752 O O . HIS A 1 95 ? -11.190 4.221 3.776 1.00 98.56 95 HIS A O 1
ATOM 758 N N . ASP A 1 96 ? -10.070 2.665 2.615 1.00 98.50 96 ASP A N 1
ATOM 759 C CA . ASP A 1 96 ? -11.154 1.679 2.612 1.00 98.50 96 ASP A CA 1
ATOM 760 C C . ASP A 1 96 ? -11.324 1.063 4.019 1.00 98.50 96 ASP A C 1
ATOM 762 O O . ASP A 1 96 ? -10.446 0.320 4.464 1.00 98.50 96 ASP A O 1
ATOM 766 N N . PRO A 1 97 ? -12.437 1.319 4.739 1.00 97.88 97 PRO A N 1
ATOM 767 C CA . PRO A 1 97 ? -12.628 0.826 6.104 1.00 97.88 97 PRO A CA 1
ATOM 768 C C . PRO A 1 97 ? -12.673 -0.707 6.196 1.00 97.88 97 PRO A C 1
ATOM 770 O O . PRO A 1 97 ? -12.421 -1.251 7.272 1.00 97.88 97 PRO A O 1
ATOM 773 N N . GLN A 1 98 ? -12.977 -1.398 5.091 1.00 98.19 98 GLN A N 1
ATOM 774 C CA . GLN A 1 98 ? -13.029 -2.859 5.001 1.00 98.19 98 GLN A CA 1
ATOM 775 C C . GLN A 1 98 ? -11.700 -3.481 4.539 1.00 98.19 98 GLN A C 1
ATOM 777 O O . GLN A 1 98 ? -11.590 -4.707 4.471 1.00 98.19 98 GLN A O 1
ATOM 782 N N . ALA A 1 99 ? -10.674 -2.669 4.259 1.00 98.44 99 ALA A N 1
ATOM 783 C CA . ALA A 1 99 ? -9.357 -3.173 3.903 1.00 98.44 99 ALA A CA 1
ATOM 784 C C . ALA A 1 99 ? -8.765 -4.004 5.053 1.00 98.44 99 ALA A C 1
ATOM 786 O O . ALA A 1 99 ? -8.787 -3.603 6.219 1.00 98.44 99 ALA A O 1
ATOM 787 N N . ARG A 1 100 ? -8.207 -5.168 4.723 1.00 98.38 100 ARG A N 1
ATOM 788 C CA . ARG A 1 100 ? -7.578 -6.077 5.688 1.00 98.38 100 ARG A CA 1
ATOM 789 C C . ARG A 1 100 ? -6.171 -5.590 6.001 1.00 98.38 100 ARG A C 1
ATOM 791 O O . ARG A 1 100 ? -5.399 -5.290 5.087 1.00 98.38 100 ARG A O 1
ATOM 798 N N . VAL A 1 101 ? -5.835 -5.516 7.283 1.00 98.44 101 VAL A N 1
ATOM 799 C CA . VAL A 1 101 ? -4.542 -5.024 7.759 1.00 98.44 101 VAL A CA 1
ATOM 800 C C . VAL A 1 101 ? -3.691 -6.192 8.246 1.00 98.44 101 VAL A C 1
ATOM 802 O O . VAL A 1 101 ? -4.152 -7.087 8.953 1.00 98.44 101 VAL A O 1
ATOM 805 N N . PHE A 1 102 ? -2.424 -6.168 7.854 1.00 97.94 102 PHE A N 1
ATOM 806 C CA . PHE A 1 102 ? -1.406 -7.147 8.196 1.00 97.94 102 PHE A CA 1
ATOM 807 C C . PHE A 1 102 ? -0.141 -6.436 8.688 1.00 97.94 102 PHE A C 1
ATOM 809 O O . PHE A 1 102 ? 0.115 -5.276 8.360 1.00 97.94 102 PHE A O 1
ATOM 816 N N . VAL A 1 103 ? 0.707 -7.167 9.399 1.00 97.69 103 VAL A N 1
ATOM 817 C CA . VAL A 1 103 ? 2.136 -6.869 9.516 1.00 97.69 103 VAL A CA 1
ATOM 818 C C . VAL A 1 103 ? 2.884 -7.889 8.671 1.00 97.69 103 VAL A C 1
ATOM 820 O O . VAL A 1 103 ? 2.675 -9.094 8.819 1.00 97.69 103 VAL A O 1
ATOM 823 N N . TYR A 1 104 ? 3.742 -7.407 7.776 1.00 97.56 104 TYR A N 1
ATOM 824 C CA . TYR A 1 104 ? 4.735 -8.234 7.102 1.00 97.56 104 TYR A CA 1
ATOM 825 C C . TYR A 1 104 ? 6.067 -8.156 7.855 1.00 97.56 104 TYR A C 1
ATOM 827 O O . TYR A 1 104 ? 6.526 -7.066 8.192 1.00 97.56 104 TYR A O 1
ATOM 835 N N . TRP A 1 105 ? 6.686 -9.305 8.112 1.00 96.06 105 TRP A N 1
ATOM 836 C CA . TRP A 1 105 ? 7.934 -9.420 8.865 1.00 96.06 105 TRP A CA 1
ATOM 837 C C . TRP A 1 105 ? 9.119 -9.766 7.953 1.00 96.06 105 TRP A C 1
ATOM 839 O O . TRP A 1 105 ? 9.119 -10.802 7.283 1.00 96.06 105 TRP A O 1
ATOM 849 N N . HIS A 1 106 ? 10.158 -8.924 7.964 1.00 93.75 106 HIS A N 1
ATOM 850 C CA . HIS A 1 106 ? 11.414 -9.143 7.233 1.00 93.75 106 HIS A CA 1
ATOM 851 C C . HIS A 1 106 ? 12.594 -8.575 8.031 1.00 93.75 106 HIS A C 1
ATOM 853 O O . HIS A 1 106 ? 12.520 -7.445 8.501 1.00 93.75 106 HIS A O 1
ATOM 859 N N . ASP A 1 107 ? 13.671 -9.349 8.208 1.00 92.69 107 ASP A N 1
ATOM 860 C CA . ASP A 1 107 ? 14.876 -8.974 8.976 1.00 92.69 107 ASP A CA 1
ATOM 861 C C . ASP A 1 107 ? 14.581 -8.274 10.320 1.00 92.69 107 ASP A C 1
ATOM 863 O O . ASP A 1 107 ? 15.151 -7.234 10.645 1.00 92.69 107 ASP A O 1
ATOM 867 N N . GLN A 1 108 ? 13.654 -8.855 11.095 1.00 89.19 108 GLN A N 1
ATOM 868 C CA . GLN A 1 108 ? 13.162 -8.36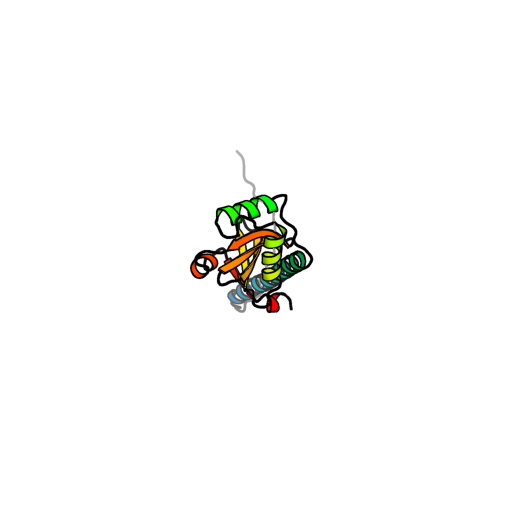2 12.396 1.00 89.19 108 GLN A CA 1
ATOM 869 C C . GLN A 1 108 ? 12.407 -7.014 12.369 1.00 89.19 108 GLN A C 1
ATOM 871 O O . GLN A 1 108 ? 12.021 -6.524 13.427 1.00 89.19 108 GLN A O 1
ATOM 876 N N . ARG A 1 109 ? 12.139 -6.437 11.191 1.00 93.88 109 ARG A N 1
ATOM 877 C CA . ARG A 1 109 ? 11.368 -5.193 11.018 1.00 93.88 109 ARG A CA 1
ATOM 878 C C . ARG A 1 109 ? 9.903 -5.471 10.712 1.00 93.88 109 ARG A C 1
ATOM 880 O O . ARG A 1 109 ? 9.586 -6.456 10.033 1.00 93.88 109 ARG A O 1
ATOM 887 N N . ALA A 1 110 ? 9.035 -4.575 11.174 1.00 95.69 110 ALA A N 1
ATOM 888 C CA . ALA A 1 110 ? 7.602 -4.631 10.925 1.00 95.69 110 ALA A CA 1
ATOM 889 C C . ALA A 1 110 ? 7.224 -3.732 9.740 1.00 95.69 110 ALA A C 1
ATOM 891 O O . ALA A 1 110 ? 7.538 -2.545 9.720 1.00 95.69 110 ALA A O 1
ATOM 892 N N . TYR A 1 111 ? 6.494 -4.284 8.773 1.00 97.94 111 TYR A N 1
ATOM 893 C CA . TYR A 1 111 ? 5.986 -3.552 7.615 1.00 97.94 111 TYR A CA 1
ATOM 894 C C . TYR A 1 111 ? 4.449 -3.547 7.631 1.00 97.94 111 TYR A C 1
ATOM 896 O O . TYR A 1 111 ? 3.824 -4.511 7.162 1.00 97.94 111 TYR A O 1
ATOM 904 N N . PRO A 1 112 ? 3.810 -2.500 8.196 1.00 98.38 112 PRO A N 1
ATOM 905 C CA . PRO A 1 112 ? 2.360 -2.333 8.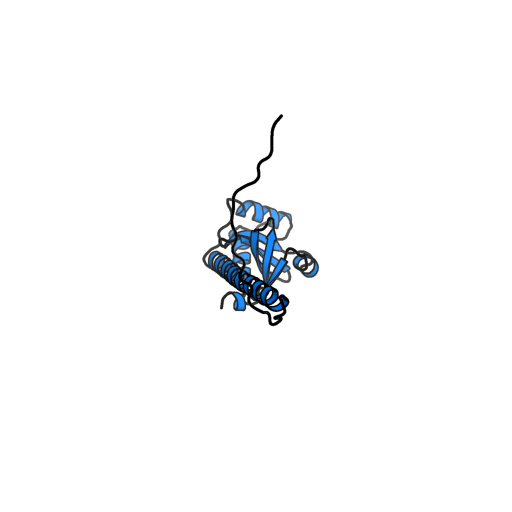167 1.00 98.38 112 PRO A CA 1
ATOM 906 C C . PRO A 1 112 ? 1.837 -2.406 6.733 1.00 98.38 112 PRO A C 1
ATOM 908 O O . PRO A 1 112 ? 2.292 -1.686 5.845 1.00 98.38 112 PRO A O 1
ATOM 911 N N . THR A 1 113 ? 0.899 -3.313 6.496 1.00 98.62 113 THR A N 1
ATOM 912 C CA . THR A 1 113 ? 0.453 -3.687 5.156 1.00 98.62 113 THR A CA 1
ATOM 913 C C . THR A 1 113 ? -1.070 -3.658 5.090 1.00 98.62 113 THR A C 1
ATOM 915 O O . THR A 1 113 ? -1.736 -4.271 5.916 1.00 98.62 113 THR A O 1
ATOM 918 N N . VAL A 1 114 ? -1.630 -2.960 4.104 1.00 98.69 114 VAL A N 1
ATOM 919 C CA . VAL A 1 114 ? -3.078 -2.810 3.892 1.00 98.69 114 VAL A CA 1
ATOM 920 C C . VAL A 1 114 ? -3.461 -3.484 2.576 1.00 98.69 114 VAL A C 1
ATOM 922 O O . VAL A 1 114 ? -2.787 -3.282 1.565 1.00 98.69 114 VAL A O 1
ATOM 925 N N . VAL A 1 115 ? -4.522 -4.292 2.581 1.00 98.56 115 VAL A N 1
ATOM 926 C CA . VAL A 1 115 ? -4.996 -5.052 1.414 1.00 98.56 115 VAL A CA 1
ATOM 927 C C . VAL A 1 115 ? -6.478 -4.779 1.159 1.00 98.56 115 VAL A C 1
ATOM 929 O O . VAL A 1 115 ? -7.306 -4.989 2.041 1.00 98.56 115 VAL A O 1
ATOM 932 N N . SER A 1 116 ? -6.817 -4.361 -0.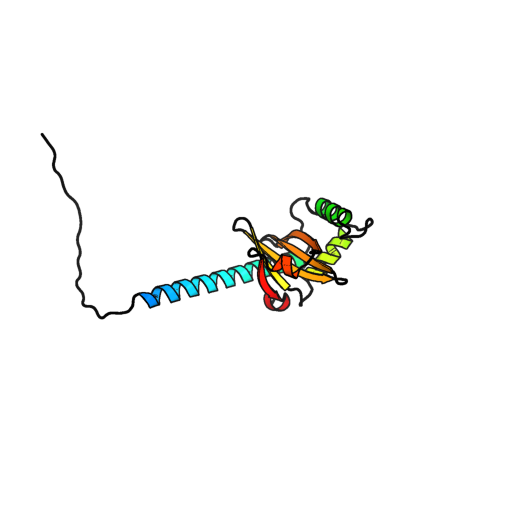060 1.00 98.38 116 SER A N 1
ATOM 933 C CA . SER A 1 116 ? -8.194 -4.095 -0.512 1.00 98.38 116 SER A CA 1
ATOM 934 C C . SER A 1 116 ? -8.412 -4.636 -1.934 1.00 98.38 116 SER A C 1
ATOM 936 O O . SER A 1 116 ? -7.457 -5.004 -2.624 1.00 98.38 116 SER A O 1
ATOM 938 N N . VAL A 1 117 ? -9.667 -4.714 -2.380 1.00 97.56 117 VAL A N 1
ATOM 939 C CA . VAL A 1 117 ? -10.052 -5.212 -3.708 1.00 97.56 117 VAL A CA 1
ATOM 940 C C . VAL A 1 117 ? -10.558 -4.056 -4.566 1.00 97.56 117 VAL A C 1
ATOM 942 O O . VAL A 1 117 ? -11.608 -3.483 -4.294 1.00 97.56 117 VAL A O 1
ATOM 945 N N . ILE A 1 118 ? -9.838 -3.734 -5.643 1.00 95.38 118 ILE A N 1
ATOM 946 C CA . ILE A 1 118 ? -10.193 -2.649 -6.572 1.00 95.38 118 ILE A CA 1
ATOM 947 C C . ILE A 1 118 ? -10.309 -3.224 -7.982 1.00 95.38 118 ILE A C 1
ATOM 949 O O . ILE A 1 118 ? -9.352 -3.768 -8.526 1.00 95.38 118 ILE A O 1
ATOM 953 N N . GLY A 1 119 ? -11.501 -3.116 -8.578 1.00 92.31 119 GLY A N 1
ATOM 954 C CA . GLY A 1 119 ? -11.786 -3.667 -9.910 1.00 92.31 119 GLY A CA 1
ATOM 955 C C . GLY A 1 119 ? -11.758 -5.201 -9.982 1.00 92.31 119 GLY A C 1
ATOM 956 O O . GLY A 1 119 ? -11.575 -5.748 -11.062 1.00 92.31 119 GLY A O 1
ATOM 957 N N . GLY A 1 120 ? -11.899 -5.888 -8.842 1.00 94.50 120 GLY A N 1
ATOM 958 C CA . GLY A 1 120 ? -11.726 -7.342 -8.706 1.00 94.50 120 GLY A CA 1
ATOM 959 C C . GLY A 1 120 ? -10.290 -7.774 -8.377 1.00 94.50 120 GLY A C 1
ATOM 960 O O . GLY A 1 120 ? -10.086 -8.864 -7.844 1.00 94.50 120 GLY A O 1
ATOM 961 N N . GLU A 1 121 ? -9.304 -6.904 -8.603 1.00 96.69 121 GLU A N 1
ATOM 962 C CA . GLU A 1 121 ? -7.899 -7.175 -8.303 1.00 96.69 121 GLU A CA 1
ATOM 963 C C . GLU A 1 121 ? -7.577 -6.917 -6.828 1.00 96.69 121 GLU A C 1
ATOM 965 O O . GLU A 1 121 ? -7.950 -5.885 -6.265 1.00 96.69 121 GLU A O 1
ATOM 970 N N . HIS A 1 122 ? -6.848 -7.842 -6.200 1.00 97.94 122 HIS A N 1
ATOM 971 C CA . HIS A 1 122 ? -6.412 -7.704 -4.810 1.00 97.94 122 HIS A CA 1
ATOM 972 C C . HIS A 1 122 ? -5.140 -6.863 -4.743 1.00 97.94 122 HIS A C 1
ATOM 974 O O . HIS A 1 122 ? -4.049 -7.346 -5.050 1.00 97.94 122 HIS A O 1
ATOM 980 N N . TRP A 1 123 ? -5.269 -5.608 -4.329 1.00 98.50 123 TRP A N 1
ATOM 981 C CA . TRP A 1 123 ? -4.145 -4.701 -4.157 1.00 98.50 123 TRP A CA 1
ATOM 982 C C . TRP A 1 123 ? -3.611 -4.728 -2.731 1.00 98.50 123 TRP A C 1
ATOM 984 O O . TRP A 1 123 ? -4.366 -4.655 -1.767 1.00 98.50 123 TRP A O 1
ATOM 994 N N . LEU A 1 124 ? -2.288 -4.744 -2.619 1.00 98.56 124 LEU A N 1
ATOM 995 C CA . LEU A 1 124 ? -1.529 -4.598 -1.388 1.00 98.56 124 LEU A CA 1
ATOM 996 C C . LEU A 1 124 ? -0.759 -3.277 -1.408 1.00 98.56 124 LEU A C 1
ATOM 998 O O . LEU A 1 124 ? -0.136 -2.937 -2.415 1.00 98.56 124 LEU A O 1
ATOM 1002 N N . VAL A 1 125 ? -0.759 -2.577 -0.277 1.00 98.75 125 VAL A N 1
ATOM 1003 C CA . VAL A 1 125 ? 0.072 -1.409 0.037 1.00 98.75 125 VAL A CA 1
ATOM 1004 C C . VAL A 1 125 ? 0.922 -1.756 1.256 1.00 98.75 125 VAL A C 1
ATOM 1006 O O . VAL A 1 125 ? 0.383 -2.184 2.269 1.00 98.75 125 VAL A O 1
ATOM 1009 N N . MET A 1 126 ? 2.237 -1.579 1.165 1.00 98.50 126 MET A N 1
ATOM 1010 C CA . MET A 1 126 ? 3.210 -1.886 2.213 1.00 98.50 126 MET A CA 1
ATOM 1011 C C . MET A 1 126 ? 3.952 -0.617 2.627 1.00 98.50 126 MET A C 1
ATOM 1013 O O . MET A 1 126 ? 4.534 0.080 1.787 1.00 98.50 126 MET A O 1
ATOM 1017 N N . LEU A 1 127 ? 3.928 -0.348 3.927 1.00 98.44 127 LEU A N 1
ATOM 1018 C CA . LEU A 1 127 ? 4.541 0.797 4.585 1.00 98.44 127 LEU A CA 1
ATOM 1019 C C . LEU A 1 127 ? 5.748 0.350 5.411 1.00 98.44 127 LEU A C 1
ATOM 1021 O O . LEU A 1 127 ? 5.797 -0.791 5.870 1.00 98.44 127 LEU A O 1
ATOM 1025 N N . ASP A 1 128 ? 6.676 1.267 5.657 1.00 96.88 128 ASP A N 1
ATOM 1026 C CA . ASP A 1 128 ? 7.598 1.161 6.786 1.00 96.88 128 ASP A CA 1
ATOM 1027 C C . ASP A 1 128 ? 6.942 1.629 8.105 1.00 96.88 128 ASP A C 1
ATOM 1029 O O . ASP A 1 128 ? 5.803 2.104 8.149 1.00 96.88 128 ASP A O 1
ATOM 1033 N N . GLU A 1 129 ? 7.689 1.525 9.204 1.00 95.69 129 GLU A N 1
ATOM 1034 C CA . GLU A 1 129 ? 7.258 1.913 10.555 1.00 95.69 129 GLU A CA 1
ATOM 1035 C C . GLU A 1 129 ? 6.975 3.429 10.703 1.00 95.69 129 GLU A C 1
ATOM 1037 O O . GLU A 1 129 ? 6.339 3.849 11.672 1.00 95.69 129 GLU A O 1
ATOM 1042 N N . SER A 1 130 ? 7.402 4.256 9.734 1.00 95.75 130 SER A N 1
ATOM 1043 C CA . SER A 1 130 ? 7.126 5.701 9.655 1.00 95.75 130 SER A CA 1
ATOM 1044 C C . SER A 1 130 ? 5.872 6.049 8.839 1.00 95.75 130 SER A C 1
ATOM 1046 O O . SER A 1 130 ? 5.474 7.217 8.788 1.00 95.75 130 SER A O 1
ATOM 1048 N N . GLY A 1 131 ? 5.255 5.058 8.184 1.00 97.44 131 GLY A N 1
ATOM 1049 C CA . GLY A 1 131 ? 4.170 5.266 7.225 1.00 97.44 131 GLY A CA 1
ATOM 1050 C C . GLY A 1 131 ? 4.631 5.768 5.855 1.00 97.44 131 GLY A C 1
ATOM 1051 O O . GLY A 1 131 ? 3.836 6.365 5.131 1.00 97.44 131 GLY A O 1
ATOM 1052 N N . SER A 1 132 ? 5.899 5.559 5.492 1.00 97.75 132 SER A N 1
ATOM 1053 C CA . SER A 1 132 ? 6.387 5.801 4.130 1.00 97.75 132 SER A CA 1
ATOM 1054 C C . SER A 1 132 ? 6.166 4.555 3.267 1.00 97.75 132 SER A C 1
ATOM 1056 O O . SER A 1 132 ? 6.326 3.430 3.738 1.00 97.75 132 SER A O 1
ATOM 1058 N N . LEU A 1 133 ? 5.796 4.731 1.996 1.00 97.88 133 LEU A N 1
ATOM 1059 C CA . LEU A 1 133 ? 5.571 3.624 1.064 1.00 97.88 133 LEU A CA 1
ATOM 1060 C C . LEU A 1 133 ? 6.882 2.917 0.715 1.00 97.88 133 LEU A C 1
ATOM 1062 O O . LEU A 1 133 ? 7.777 3.510 0.105 1.00 97.88 133 LEU A O 1
ATOM 1066 N N . GLU A 1 134 ? 6.925 1.621 1.013 1.00 97.38 134 GLU A N 1
ATOM 1067 C CA . GLU A 1 134 ? 7.923 0.676 0.507 1.00 97.38 134 GLU A CA 1
ATOM 1068 C C . GLU A 1 134 ? 7.439 0.028 -0.800 1.00 97.38 134 GLU A C 1
ATOM 1070 O O . GLU A 1 134 ? 8.225 -0.196 -1.720 1.00 97.38 134 GLU A O 1
ATOM 1075 N N . SER A 1 135 ? 6.138 -0.274 -0.938 1.00 96.94 135 SER A N 1
ATOM 1076 C CA . SER A 1 135 ? 5.585 -0.858 -2.170 1.00 96.94 135 SER A CA 1
ATOM 1077 C C . SER A 1 135 ? 4.060 -0.771 -2.260 1.00 96.94 135 SER A C 1
ATOM 1079 O O . SER A 1 135 ? 3.375 -0.772 -1.246 1.00 96.94 135 SER A O 1
ATOM 1081 N N . ALA A 1 136 ? 3.514 -0.803 -3.478 1.00 98.19 136 ALA A N 1
ATOM 1082 C CA . ALA A 1 136 ? 2.115 -1.157 -3.724 1.00 98.19 136 ALA A CA 1
ATOM 1083 C C . ALA A 1 136 ? 1.994 -2.022 -4.993 1.00 98.19 136 ALA A C 1
ATOM 1085 O O . ALA A 1 136 ? 2.796 -1.850 -5.920 1.00 98.19 136 ALA A O 1
ATOM 1086 N N . PHE A 1 137 ? 1.076 -2.999 -5.022 1.00 98.25 137 PHE A N 1
ATOM 1087 C CA . PHE A 1 137 ? 0.851 -3.902 -6.165 1.00 98.25 137 PHE A CA 1
ATOM 1088 C C . PHE A 1 137 ? -0.397 -4.784 -6.074 1.00 98.25 137 PHE A C 1
ATOM 1090 O O . PHE A 1 137 ? -0.800 -5.178 -4.988 1.00 98.25 137 PHE A O 1
ATOM 1097 N N . VAL A 1 138 ? -0.912 -5.194 -7.239 1.00 98.12 138 VAL A N 1
ATOM 1098 C CA . VAL A 1 138 ? -1.816 -6.350 -7.375 1.00 98.12 138 VAL A CA 1
ATOM 1099 C C . VAL A 1 138 ? -1.088 -7.642 -6.989 1.00 98.12 138 VAL A C 1
ATOM 1101 O O . VAL A 1 138 ? 0.025 -7.889 -7.470 1.00 98.12 138 VAL A O 1
ATOM 1104 N N . ILE A 1 139 ? -1.720 -8.466 -6.155 1.00 96.75 139 ILE A N 1
ATOM 1105 C CA . ILE A 1 139 ? -1.264 -9.801 -5.767 1.00 96.75 139 ILE A CA 1
ATOM 1106 C C . ILE A 1 139 ? -1.914 -10.868 -6.658 1.00 96.75 139 ILE A C 1
ATOM 1108 O O . ILE A 1 139 ? -3.126 -11.069 -6.608 1.00 96.75 139 ILE A O 1
ATOM 1112 N N . ASP A 1 140 ? -1.100 -11.653 -7.367 1.00 93.25 140 ASP A N 1
ATOM 1113 C CA . ASP A 1 140 ? -1.561 -12.910 -7.962 1.00 93.25 140 ASP A CA 1
ATOM 1114 C C . ASP A 1 140 ? -1.820 -13.950 -6.853 1.00 93.25 140 ASP A C 1
ATOM 1116 O O . ASP A 1 140 ? -0.902 -14.269 -6.089 1.00 93.25 140 ASP A O 1
ATOM 1120 N N . ARG A 1 141 ? -3.027 -14.536 -6.801 1.00 94.19 141 ARG A N 1
ATOM 1121 C CA . ARG A 1 141 ? -3.411 -15.596 -5.836 1.00 94.19 141 ARG A CA 1
ATOM 1122 C C . ARG A 1 141 ? -3.254 -15.148 -4.368 1.00 94.19 141 ARG A C 1
ATOM 1124 O O . ARG A 1 141 ? -2.386 -15.664 -3.647 1.00 94.19 141 ARG A O 1
ATOM 1131 N N . PRO A 1 142 ? -4.052 -14.152 -3.925 1.00 94.31 142 PRO A N 1
ATOM 1132 C CA . PRO A 1 142 ? -3.941 -13.528 -2.604 1.00 94.31 142 PRO A CA 1
ATOM 1133 C C . PRO A 1 142 ? -4.028 -14.537 -1.456 1.00 94.31 142 PRO A C 1
ATOM 1135 O O . PRO A 1 142 ? -3.295 -14.403 -0.480 1.00 94.31 142 PRO A O 1
ATOM 1138 N N . GLU A 1 143 ? -4.840 -15.585 -1.597 1.00 92.12 143 GLU A N 1
ATOM 1139 C CA . GLU A 1 143 ? -4.976 -16.670 -0.627 1.00 92.12 143 GLU A CA 1
ATOM 1140 C C . GLU A 1 143 ? -3.635 -17.375 -0.373 1.00 92.12 143 GLU A C 1
ATOM 1142 O O . GLU A 1 143 ? -3.215 -17.524 0.771 1.00 92.12 143 GLU A O 1
ATOM 1147 N N . ARG A 1 144 ? -2.874 -17.699 -1.427 1.00 95.06 144 ARG A N 1
ATOM 1148 C CA . ARG A 1 144 ? -1.548 -18.323 -1.293 1.00 95.06 144 ARG A CA 1
ATOM 1149 C C . ARG A 1 144 ? -0.453 -17.325 -0.900 1.00 95.06 144 ARG A C 1
ATOM 1151 O O . ARG A 1 144 ? 0.581 -17.722 -0.358 1.00 95.06 144 ARG A O 1
ATOM 1158 N N . TYR A 1 145 ? -0.622 -16.045 -1.219 1.00 96.12 145 TYR A N 1
ATOM 1159 C CA . TYR A 1 145 ? 0.379 -15.019 -0.934 1.00 96.12 145 TYR A CA 1
ATOM 1160 C C . TYR A 1 145 ? 0.338 -14.547 0.526 1.00 96.12 145 TYR A C 1
ATOM 1162 O O . TYR A 1 145 ? 1.391 -14.417 1.148 1.00 96.12 145 TYR A O 1
ATOM 1170 N N . LEU A 1 146 ? -0.862 -14.326 1.068 1.00 96.12 146 LEU A N 1
ATOM 1171 C CA . LEU A 1 146 ? -1.082 -13.786 2.413 1.00 96.12 146 LEU A CA 1
ATOM 1172 C C . LEU A 1 146 ? -1.060 -14.873 3.502 1.00 96.12 146 LEU A C 1
ATOM 1174 O O . LEU A 1 146 ? -0.797 -14.559 4.653 1.00 96.12 146 LEU A O 1
ATOM 1178 N N . MET A 1 147 ? -1.226 -16.156 3.151 1.00 95.00 147 MET A N 1
ATOM 1179 C CA . MET A 1 147 ? -1.010 -17.296 4.066 1.00 95.00 147 MET A CA 1
ATOM 1180 C C . MET A 1 147 ? 0.475 -17.619 4.348 1.00 95.00 147 MET A C 1
ATOM 1182 O O . MET A 1 147 ? 0.783 -18.645 4.957 1.00 95.00 147 MET A O 1
ATOM 1186 N N . ARG A 1 148 ? 1.433 -16.810 3.877 1.00 95.12 148 ARG A N 1
ATOM 1187 C CA . ARG A 1 148 ? 2.862 -17.050 4.149 1.00 95.12 148 ARG A CA 1
ATOM 1188 C C . ARG A 1 148 ? 3.197 -16.664 5.598 1.00 95.12 148 ARG A C 1
ATOM 1190 O O . ARG A 1 148 ? 2.752 -15.601 6.015 1.00 95.12 148 ARG A O 1
ATOM 1197 N N . PRO A 1 149 ? 4.054 -17.411 6.328 1.00 94.62 149 PRO A N 1
ATOM 1198 C CA . PRO A 1 149 ? 4.339 -17.152 7.748 1.00 94.62 149 PRO A CA 1
ATOM 1199 C C . PRO A 1 149 ? 4.882 -15.757 8.098 1.00 94.62 149 PRO A C 1
ATOM 1201 O O . PRO A 1 149 ? 4.877 -15.381 9.263 1.00 94.62 149 PRO A O 1
ATOM 1204 N N . GLN A 1 150 ? 5.374 -14.994 7.117 1.00 96.19 150 GLN A N 1
ATOM 1205 C CA . GLN A 1 150 ? 5.802 -13.606 7.307 1.00 96.19 150 GLN A CA 1
ATOM 1206 C C . GLN A 1 150 ? 4.635 -12.611 7.417 1.00 96.19 150 GLN A C 1
ATOM 1208 O O . GLN A 1 150 ? 4.862 -11.496 7.871 1.00 96.19 150 GLN A O 1
ATOM 1213 N N . PHE A 1 151 ? 3.423 -12.968 6.978 1.00 96.75 151 PHE A N 1
ATOM 1214 C CA . PHE A 1 151 ? 2.230 -12.131 7.100 1.00 96.75 151 PHE A CA 1
ATOM 1215 C C . PHE A 1 151 ? 1.422 -12.535 8.333 1.00 96.75 151 PHE A C 1
ATOM 1217 O O . PHE A 1 151 ? 0.956 -13.666 8.449 1.00 96.75 151 PHE A O 1
ATOM 1224 N N . GLN A 1 152 ? 1.220 -11.577 9.232 1.00 95.50 152 GLN A N 1
ATOM 1225 C CA . GLN A 1 152 ? 0.349 -11.695 10.394 1.00 95.50 152 GLN A CA 1
ATOM 1226 C C . GLN A 1 152 ? -0.824 -10.730 10.219 1.00 95.50 152 GLN A C 1
ATOM 1228 O O . GLN A 1 152 ? -0.617 -9.521 10.163 1.00 95.50 152 GLN A O 1
ATOM 1233 N N . GLU A 1 153 ? -2.049 -11.241 10.117 1.00 95.50 153 GLU A N 1
ATOM 1234 C CA . GLU A 1 153 ? -3.255 -10.405 10.064 1.00 95.50 153 GLU A CA 1
ATOM 1235 C C . GLU A 1 153 ? -3.535 -9.761 11.431 1.00 95.50 153 GLU A C 1
ATOM 1237 O O . GLU A 1 153 ? -3.331 -10.392 12.471 1.00 95.50 153 GLU A O 1
ATOM 1242 N N . THR A 1 154 ? -3.972 -8.498 11.439 1.00 94.12 154 THR A N 1
ATOM 1243 C CA . THR A 1 154 ? -4.216 -7.718 12.667 1.00 94.12 154 THR A CA 1
ATOM 1244 C C . THR A 1 154 ? -5.663 -7.247 12.838 1.00 94.12 154 THR A C 1
ATOM 1246 O O . THR A 1 154 ? -6.032 -6.871 13.950 1.00 94.12 154 THR A O 1
ATOM 1249 N N . GLY A 1 155 ? -6.480 -7.288 11.780 1.00 96.06 155 GLY A N 1
ATOM 1250 C CA . GLY A 1 155 ? -7.894 -6.886 11.775 1.00 96.06 155 GLY A CA 1
ATOM 1251 C C . GLY A 1 155 ? -8.273 -6.134 10.495 1.00 96.06 155 GLY A C 1
ATOM 1252 O O . GLY A 1 155 ? -7.477 -6.071 9.554 1.00 96.06 155 GLY A O 1
ATOM 1253 N N . VAL A 1 156 ? -9.466 -5.532 10.453 1.00 97.88 156 VAL A N 1
ATOM 1254 C CA . VAL A 1 156 ? -9.834 -4.596 9.367 1.00 97.88 156 VAL A CA 1
ATOM 1255 C C . VAL A 1 156 ? -9.464 -3.151 9.709 1.00 97.88 156 VAL A C 1
ATOM 1257 O O . VAL A 1 156 ? -9.312 -2.784 10.876 1.00 97.88 156 VAL A O 1
ATOM 1260 N N . LEU A 1 157 ? -9.306 -2.311 8.682 1.00 98.19 157 LEU A N 1
ATOM 1261 C CA . LEU A 1 157 ? -8.795 -0.945 8.806 1.00 98.19 157 LEU A CA 1
ATOM 1262 C C . LEU A 1 157 ? -9.579 -0.108 9.824 1.00 98.19 157 LEU A C 1
ATOM 1264 O O . LEU A 1 157 ? -8.976 0.588 10.643 1.00 98.19 157 LEU A O 1
ATOM 1268 N N . GLU A 1 158 ? -10.910 -0.201 9.811 1.00 97.94 158 GLU A N 1
ATOM 1269 C CA . GLU A 1 158 ? -11.760 0.540 10.744 1.00 97.94 158 GLU A CA 1
ATOM 1270 C C . GLU A 1 158 ? -11.485 0.168 12.214 1.00 97.94 158 GLU A C 1
ATOM 1272 O O . GLU A 1 158 ? -11.364 1.047 13.068 1.00 97.94 158 GLU A O 1
ATOM 1277 N N . GLU A 1 159 ? -11.310 -1.121 12.516 1.00 96.50 159 GLU A N 1
ATOM 1278 C CA . GLU A 1 159 ? -11.005 -1.607 13.868 1.00 96.50 159 GLU A CA 1
ATOM 1279 C C . GLU A 1 159 ? -9.623 -1.155 14.346 1.00 96.50 159 GLU A C 1
ATOM 1281 O O . GLU A 1 159 ? -9.440 -0.848 15.524 1.00 96.50 159 GLU A O 1
ATOM 1286 N N . ILE A 1 160 ? -8.640 -1.098 13.446 1.00 95.25 160 ILE A N 1
ATOM 1287 C CA . ILE A 1 160 ? -7.285 -0.623 13.752 1.00 95.25 160 ILE A CA 1
ATOM 1288 C C . ILE A 1 160 ? -7.263 0.892 14.017 1.00 95.25 160 ILE A C 1
ATOM 1290 O O . ILE A 1 160 ? -6.462 1.361 14.831 1.00 95.25 160 ILE A O 1
ATOM 1294 N N . LEU A 1 161 ? -8.124 1.667 13.349 1.00 96.00 161 LEU A N 1
ATOM 1295 C CA . LEU A 1 161 ? -8.116 3.132 13.416 1.00 96.00 161 LEU A CA 1
ATOM 1296 C C . LEU A 1 161 ? -8.957 3.739 14.546 1.00 96.00 161 LEU A C 1
ATOM 1298 O O . LEU A 1 161 ? -8.608 4.852 14.973 1.00 96.00 161 LEU A O 1
ATOM 1302 N N . ARG A 1 162 ? -9.972 3.012 15.040 1.00 89.75 162 ARG A N 1
ATOM 1303 C CA . ARG A 1 162 ? -10.675 3.269 16.315 1.00 89.75 162 ARG A CA 1
ATOM 1304 C C . ARG A 1 162 ? -9.668 3.300 17.465 1.00 89.75 162 ARG A C 1
ATOM 1306 O O . ARG A 1 162 ? -9.418 4.399 18.007 1.00 89.75 162 ARG A O 1
#

Secondary structure (DSSP, 8-state):
----------------------THHHHHHHHHHHHHHHHHHHHHHHHHHHHHHHH---BSTTHHHHHHHHHHHTTSS-TT--HHHHHHHHHHHTT-TT-EEEEEEETTEEEEEEEEEETTEEEEEEE-TTS-EEEEEEPSSHHHHHTSTTEEEEEEHHHHH-